Protein AF-A0A349KHD1-F1 (afdb_monomer)

pLDDT: mean 95.02, std 2.74, range [79.25, 97.75]

Mean predicted aligned error: 4.99 Å

Sequence (96 aa):
DAREKVISDLKALGLLDKIEPHKLKVPRGDRSGVIVEPYLTHQWYVAVQTLADPAIKAVEDGAIEFVPKNWENTYFAWMRNIQDWCISRQLWWGHR

Foldseek 3Di:
DVVVVVVVVCVVVVNDDDDDDDDDPFDADPPPRHGDDDDDDDFDWDPCLVVLVVVLVCVVVVVDADVVNVVNVVSCVDSVPPDIDGPDDPDPDDDD

Secondary structure (DSSP, 8-state):
-HHHHHHHHHHHTT-------------B-TTT-PBP--------EE--HHHHHHHHHHHHTTSS--SSTTHHHHHHHHHTT---EE-----SSS--

Solvent-accessible surface area (backbone atoms only — not comparable to full-atom values): 6460 Å² total; per-residue (Å²): 114,71,67,58,51,53,54,50,52,34,52,76,70,71,72,58,88,82,87,77,96,74,94,75,90,75,59,50,38,91,88,76,64,46,75,64,75,93,73,95,71,94,74,51,66,43,79,40,63,82,61,34,53,61,55,52,46,36,44,75,73,58,79,41,81,56,87,65,61,73,51,50,59,58,49,50,62,47,57,79,66,61,67,64,44,75,71,64,74,100,60,96,76,76,93,130

Nearest PDB structures (foldseek):
  2x1m-assembly1_A  TM=6.815E-01  e=1.402E+00  Mycolicibacterium smegmatis MC2 155
  7wpi-assembly1_A  TM=6.345E-01  e=1.146E+00  Staphylococcus aureus

Radius of gyration: 22.0 Å; Cα contacts (8 Å, |Δi|>4): 51; chains: 1; bounding box: 48×37×52 Å

Structure (mmCIF, N/CA/C/O backbone):
data_AF-A0A349KHD1-F1
#
_entry.id   AF-A0A349KHD1-F1
#
loop_
_atom_site.group_PDB
_atom_site.id
_atom_site.type_symbol
_atom_site.label_atom_id
_atom_site.label_alt_id
_atom_site.label_comp_id
_atom_site.label_asym_id
_atom_site.label_entity_id
_atom_site.label_seq_id
_atom_site.pdbx_PDB_ins_code
_atom_site.Cartn_x
_atom_site.Cartn_y
_atom_site.Cartn_z
_atom_site.occupancy
_atom_site.B_iso_or_equiv
_atom_site.auth_seq_id
_atom_site.auth_comp_id
_atom_site.auth_asym_id
_atom_site.auth_atom_id
_atom_site.pdbx_PDB_model_num
ATOM 1 N N . ASP A 1 1 ? -12.891 3.109 24.241 1.00 79.25 1 ASP A N 1
ATOM 2 C CA . ASP A 1 1 ? -14.359 3.293 24.326 1.00 79.25 1 ASP A CA 1
ATOM 3 C C . ASP A 1 1 ? -15.151 2.102 23.780 1.00 79.25 1 ASP A C 1
ATOM 5 O O . ASP A 1 1 ? -15.653 1.325 24.580 1.00 79.25 1 ASP A O 1
ATOM 9 N N . ALA A 1 2 ? -15.250 1.873 22.460 1.00 94.19 2 ALA A N 1
ATOM 10 C CA . ALA A 1 2 ? -16.069 0.765 21.924 1.00 94.19 2 ALA A CA 1
ATOM 11 C C . ALA A 1 2 ? -15.545 -0.638 22.299 1.00 94.19 2 ALA A C 1
ATOM 13 O O . ALA A 1 2 ? -16.316 -1.501 22.712 1.00 94.19 2 ALA A O 1
ATOM 14 N N . ARG A 1 3 ? -14.223 -0.854 22.220 1.00 93.69 3 ARG A N 1
ATOM 15 C CA . ARG A 1 3 ? -13.585 -2.139 22.566 1.00 93.69 3 ARG A CA 1
ATOM 16 C C . ARG A 1 3 ? -13.907 -2.602 23.990 1.00 93.69 3 ARG A C 1
ATOM 18 O O . ARG A 1 3 ? -14.149 -3.782 24.203 1.00 93.69 3 ARG A O 1
ATOM 25 N N . GLU A 1 4 ? -13.901 -1.690 24.956 1.00 95.62 4 GLU A N 1
ATOM 26 C CA . GLU A 1 4 ? -14.145 -2.014 26.369 1.00 95.62 4 GLU A CA 1
ATOM 27 C C . GLU A 1 4 ? -15.581 -2.484 26.601 1.00 95.62 4 GLU A C 1
ATOM 29 O O . GLU A 1 4 ? -15.794 -3.461 27.317 1.00 95.62 4 GLU A O 1
ATOM 34 N N . LYS A 1 5 ? -16.552 -1.850 25.931 1.00 97.12 5 LYS A N 1
ATOM 35 C CA . LYS A 1 5 ? -17.958 -2.271 25.967 1.00 97.12 5 LYS A CA 1
ATOM 36 C C . LYS A 1 5 ? -18.136 -3.666 25.373 1.00 97.12 5 LYS A C 1
ATOM 38 O O . LYS A 1 5 ? -18.702 -4.527 26.030 1.00 97.12 5 LYS A O 1
ATOM 43 N N . VAL A 1 6 ? -17.537 -3.927 24.207 1.00 96.81 6 VAL A N 1
ATOM 44 C CA . VAL A 1 6 ? -17.565 -5.262 23.580 1.00 96.81 6 VAL A CA 1
ATOM 45 C C . VAL A 1 6 ? -16.982 -6.330 24.511 1.00 96.81 6 VAL A C 1
ATOM 47 O O . VAL A 1 6 ? -17.554 -7.407 24.645 1.00 96.81 6 VAL A O 1
ATOM 50 N N . ILE A 1 7 ? -15.876 -6.039 25.203 1.00 96.75 7 ILE A N 1
ATOM 51 C CA . ILE A 1 7 ? -15.299 -6.970 26.187 1.00 96.75 7 ILE A CA 1
ATOM 52 C C . ILE A 1 7 ? -16.267 -7.207 27.356 1.00 96.75 7 ILE A C 1
ATOM 54 O O . ILE A 1 7 ? -16.389 -8.342 27.815 1.00 96.75 7 ILE A O 1
ATOM 58 N N . SER A 1 8 ? -16.943 -6.164 27.845 1.00 96.31 8 SER A N 1
ATOM 59 C CA . SER A 1 8 ? -17.946 -6.288 28.909 1.00 96.31 8 SER A CA 1
ATOM 60 C C . SER A 1 8 ? -19.117 -7.179 28.491 1.00 96.31 8 SER A C 1
ATOM 62 O O . SER A 1 8 ? -19.493 -8.080 29.239 1.00 96.31 8 SER A O 1
ATOM 64 N N . ASP A 1 9 ? -19.651 -6.978 27.287 1.00 97.62 9 ASP A N 1
ATOM 65 C CA . ASP A 1 9 ? -20.793 -7.744 26.779 1.00 97.62 9 ASP A CA 1
ATOM 66 C C . ASP A 1 9 ? -20.421 -9.218 26.568 1.00 97.62 9 ASP A C 1
ATOM 68 O O . ASP A 1 9 ? -21.154 -10.117 26.979 1.00 97.62 9 ASP A O 1
ATOM 72 N N . LEU A 1 10 ? -19.229 -9.489 26.020 1.00 97.62 10 LEU A N 1
ATOM 73 C CA . LEU A 1 10 ? -18.715 -10.855 25.862 1.00 97.62 10 LEU A CA 1
ATOM 74 C C . LEU A 1 10 ? -18.535 -11.576 27.204 1.00 97.62 10 LEU A C 1
ATOM 76 O O . LEU A 1 10 ? -18.817 -12.772 27.295 1.00 97.62 10 LEU A O 1
ATOM 80 N N . LYS A 1 11 ? -18.101 -10.862 28.254 1.00 96.31 11 LYS A N 1
ATOM 81 C CA . LYS A 1 11 ? -18.032 -11.411 29.618 1.00 96.31 11 LYS A CA 1
ATOM 82 C C . LYS A 1 11 ? -19.415 -11.739 30.163 1.00 96.31 11 LYS A C 1
ATOM 84 O O . LYS A 1 11 ? -19.598 -12.823 30.706 1.00 96.31 11 LYS A O 1
ATOM 89 N N . ALA A 1 12 ? -20.375 -10.827 30.011 1.00 97.31 12 ALA A N 1
ATOM 90 C CA . ALA A 1 12 ? -21.741 -11.022 30.494 1.00 97.31 12 ALA A CA 1
ATOM 91 C C . ALA A 1 12 ? -22.432 -12.222 29.823 1.00 97.31 12 ALA A C 1
ATOM 93 O O . ALA A 1 12 ? -23.189 -12.937 30.472 1.00 97.31 12 ALA A O 1
ATOM 94 N N . LEU A 1 13 ? -22.127 -12.474 28.547 1.00 97.75 13 LEU A N 1
ATOM 95 C CA . LEU A 1 13 ? -22.642 -13.617 27.789 1.00 97.75 13 LEU A CA 1
ATOM 96 C C . LEU A 1 13 ? -21.892 -14.936 28.056 1.00 97.75 13 LEU A C 1
ATOM 98 O O . LEU A 1 13 ? -22.273 -15.963 27.500 1.00 97.75 13 LEU A O 1
ATOM 102 N N . GLY A 1 14 ? -20.821 -14.934 28.859 1.00 96.94 14 GLY A N 1
ATOM 103 C CA . GLY A 1 14 ? -19.986 -16.122 29.080 1.00 96.94 14 GLY A CA 1
ATOM 104 C C . GLY A 1 14 ? -19.211 -16.581 27.836 1.00 96.94 14 GLY A C 1
ATOM 105 O O . GLY A 1 14 ? -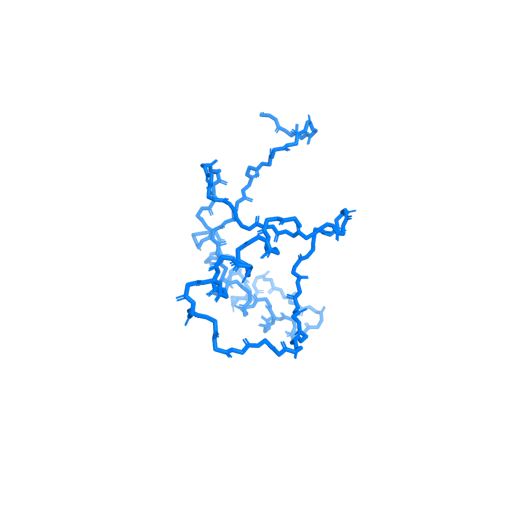18.794 -17.732 27.767 1.00 96.94 14 GLY A O 1
ATOM 106 N N . LEU A 1 15 ? -19.023 -15.696 26.850 1.00 97.62 15 LEU A N 1
ATOM 107 C CA . LEU A 1 15 ? -18.346 -15.983 25.576 1.00 97.62 15 LEU A CA 1
ATOM 108 C C . LEU A 1 15 ? -16.853 -15.618 25.587 1.00 97.62 15 LEU A C 1
ATOM 110 O O . LEU A 1 15 ? -16.161 -15.801 24.586 1.00 97.62 15 LEU A O 1
ATOM 114 N N . LEU A 1 16 ? -16.352 -15.069 26.696 1.00 96.50 16 LEU A N 1
ATOM 115 C CA . LEU A 1 16 ? -14.946 -14.718 26.856 1.00 96.50 16 LEU A CA 1
ATOM 116 C C . LEU A 1 16 ? -14.201 -15.803 27.642 1.00 96.50 16 LEU A C 1
ATOM 118 O O . LEU A 1 16 ? -14.406 -15.935 28.844 1.00 96.50 16 LEU A O 1
ATOM 122 N N . ASP A 1 17 ? -13.282 -16.496 26.972 1.00 96.50 17 ASP A N 1
ATOM 123 C CA . ASP A 1 17 ? -12.410 -17.504 27.589 1.00 96.50 17 ASP A CA 1
ATOM 124 C C . ASP A 1 17 ? -11.261 -16.865 28.400 1.00 96.50 17 ASP A C 1
ATOM 126 O O . ASP A 1 17 ? -11.178 -17.023 29.617 1.00 96.50 17 ASP A O 1
ATOM 130 N N . LYS A 1 18 ? -10.393 -16.066 27.755 1.00 96.12 18 LYS A N 1
ATOM 131 C CA . LYS A 1 18 ? -9.236 -15.428 28.414 1.00 96.12 18 LYS A CA 1
ATOM 132 C C . LYS A 1 18 ? -8.812 -14.097 27.787 1.00 96.12 18 LYS A C 1
ATOM 134 O O . LYS A 1 18 ? -9.122 -13.807 26.634 1.00 96.12 18 LYS A O 1
ATOM 139 N N . ILE A 1 19 ? -8.059 -13.296 28.548 1.00 95.62 19 ILE A N 1
ATOM 140 C CA . ILE A 1 19 ? -7.389 -12.069 28.083 1.00 95.62 19 ILE A CA 1
ATOM 141 C C . ILE A 1 19 ? -5.904 -12.180 28.417 1.00 95.62 19 ILE A C 1
ATOM 143 O O . ILE A 1 19 ? -5.544 -12.329 29.582 1.00 95.62 19 ILE A O 1
ATOM 147 N N . GLU A 1 20 ? -5.048 -12.057 27.405 1.00 96.06 20 GLU A N 1
ATOM 148 C CA . GLU A 1 20 ? -3.595 -12.160 27.552 1.00 96.06 20 GLU A CA 1
ATOM 149 C C . GLU A 1 20 ? -2.896 -10.936 26.936 1.00 96.06 20 GLU A C 1
ATOM 151 O O . GLU A 1 20 ? -3.315 -10.456 25.875 1.00 96.06 20 GLU A O 1
ATOM 156 N N . PRO A 1 21 ? -1.825 -10.412 27.561 1.00 94.75 21 PRO A N 1
ATOM 157 C CA . PRO A 1 21 ? -1.022 -9.353 26.964 1.00 94.75 21 PRO A CA 1
ATOM 158 C C . PRO A 1 21 ? -0.373 -9.821 25.657 1.00 94.75 21 PRO A C 1
ATOM 160 O O . PRO A 1 21 ? 0.365 -10.804 25.631 1.00 94.75 21 PRO A O 1
ATOM 163 N N . HIS A 1 22 ? -0.598 -9.080 24.574 1.00 93.50 22 HIS A N 1
ATOM 164 C CA . HIS A 1 22 ? -0.015 -9.371 23.268 1.00 93.50 22 HIS A CA 1
ATOM 165 C C . HIS A 1 22 ? 0.613 -8.120 22.653 1.00 93.50 22 HIS A C 1
ATOM 167 O O . HIS A 1 22 ? -0.008 -7.057 22.578 1.00 93.50 22 HIS A O 1
ATOM 173 N N . LYS A 1 23 ? 1.854 -8.247 22.170 1.00 93.81 23 LYS A N 1
ATOM 174 C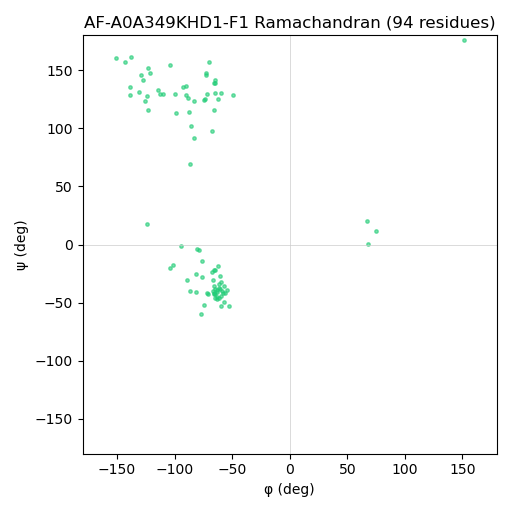 CA . LYS A 1 23 ? 2.553 -7.156 21.487 1.00 93.81 23 LYS A CA 1
ATOM 175 C C . LYS A 1 23 ? 2.187 -7.140 20.005 1.00 93.81 23 LYS A C 1
ATOM 177 O O . LYS A 1 23 ? 2.740 -7.893 19.211 1.00 93.81 23 LYS A O 1
ATOM 182 N N . LEU A 1 24 ? 1.298 -6.223 19.642 1.00 90.00 24 LEU A N 1
ATOM 183 C CA . LEU A 1 24 ? 0.807 -6.050 18.277 1.00 90.00 24 LEU A CA 1
ATOM 184 C C . LEU A 1 24 ? 1.635 -5.003 17.512 1.00 90.00 24 LEU A C 1
ATOM 186 O O . LEU A 1 24 ? 1.917 -3.916 18.025 1.00 90.00 24 LEU A O 1
ATOM 190 N N . LYS A 1 25 ? 2.006 -5.302 16.261 1.00 91.31 25 LYS A N 1
ATOM 191 C CA . LYS A 1 25 ? 2.569 -4.308 15.331 1.00 91.31 25 LYS A CA 1
ATOM 192 C C . LYS A 1 25 ? 1.424 -3.542 14.671 1.00 91.31 25 LYS A C 1
ATOM 194 O O . LYS A 1 25 ? 0.885 -3.977 13.661 1.00 91.31 25 LYS A O 1
ATOM 199 N N . VAL A 1 26 ? 1.035 -2.422 15.274 1.00 92.12 26 VAL A N 1
ATOM 200 C CA . VAL A 1 26 ? -0.087 -1.608 14.787 1.00 92.12 26 VAL A CA 1
ATOM 201 C C . VAL A 1 26 ? 0.378 -0.672 13.662 1.00 92.12 26 VAL A C 1
ATOM 203 O O . VAL A 1 26 ? 1.301 0.117 13.905 1.00 92.12 26 VAL A O 1
ATOM 206 N N . PRO A 1 27 ? -0.240 -0.726 12.464 1.00 92.88 27 PRO A N 1
ATOM 207 C CA . PRO A 1 27 ? 0.085 0.184 11.374 1.00 92.88 27 PRO A CA 1
ATOM 208 C C . PRO A 1 27 ? -0.299 1.617 11.748 1.00 92.88 27 PRO A C 1
ATOM 210 O O . PRO A 1 27 ? -1.344 1.866 12.354 1.00 92.88 27 PRO A O 1
ATOM 213 N N . ARG A 1 28 ? 0.563 2.566 11.391 1.00 94.62 28 ARG A N 1
ATOM 214 C CA . ARG A 1 28 ? 0.373 3.991 11.661 1.00 94.62 28 ARG A CA 1
ATOM 215 C C . ARG A 1 28 ? 0.574 4.790 10.389 1.00 94.62 28 ARG A C 1
ATOM 217 O O . ARG A 1 28 ? 1.398 4.425 9.555 1.00 94.62 28 ARG A O 1
ATOM 224 N N . GLY A 1 29 ? -0.183 5.872 10.255 1.00 92.12 29 GLY A N 1
ATOM 225 C CA . GLY A 1 29 ? -0.016 6.804 9.154 1.00 92.12 29 GLY A CA 1
ATOM 226 C C . GLY A 1 29 ? 1.348 7.474 9.255 1.00 92.12 29 GLY A C 1
ATOM 227 O O . GLY A 1 29 ? 1.690 8.004 10.307 1.00 92.12 29 GLY A O 1
ATOM 228 N N . ASP A 1 30 ? 2.101 7.481 8.160 1.00 92.25 30 ASP A N 1
ATOM 229 C CA . ASP A 1 30 ? 3.463 8.029 8.104 1.00 92.25 30 ASP A CA 1
ATOM 230 C C . ASP A 1 30 ? 3.536 9.508 8.536 1.00 92.25 30 ASP A C 1
ATOM 232 O O . ASP A 1 30 ? 4.453 9.923 9.235 1.00 92.25 30 ASP A O 1
ATOM 236 N N . ARG A 1 31 ? 2.509 10.304 8.201 1.00 92.25 31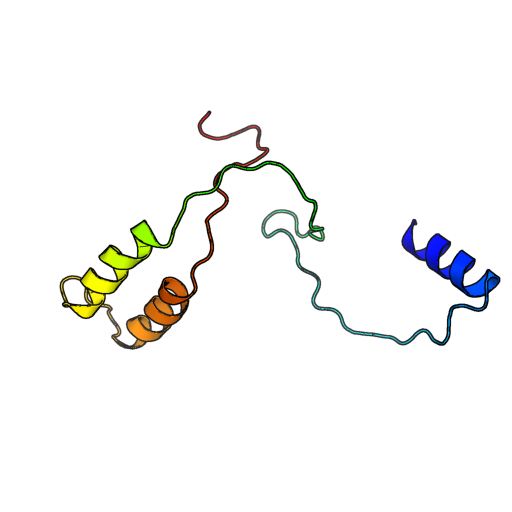 ARG A N 1
ATOM 237 C CA . ARG A 1 31 ? 2.475 11.747 8.504 1.00 92.25 31 ARG A CA 1
ATOM 238 C C . ARG A 1 31 ? 1.925 12.097 9.886 1.00 92.25 31 ARG A C 1
ATOM 240 O O . ARG A 1 31 ? 2.409 13.033 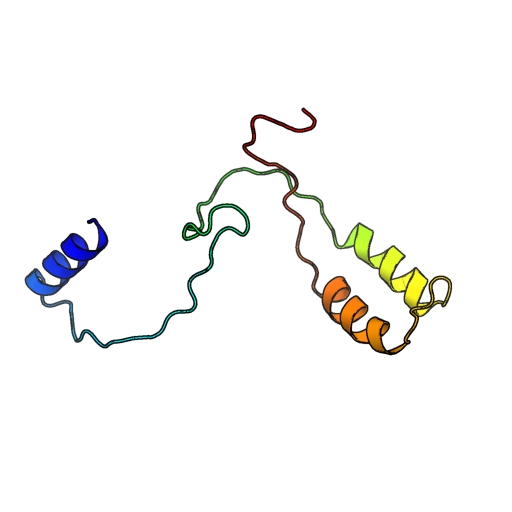10.508 1.00 92.25 31 ARG A O 1
ATOM 247 N N . SER A 1 32 ? 0.873 11.414 10.338 1.00 94.25 32 SER A N 1
ATOM 248 C CA . SER A 1 32 ? 0.168 11.762 11.583 1.00 94.25 32 SER A CA 1
ATOM 249 C C . SER A 1 32 ? 0.532 10.864 12.763 1.00 94.25 32 SER A C 1
ATOM 251 O O . SER A 1 32 ? 0.223 11.202 13.901 1.00 94.25 32 SER A O 1
ATOM 253 N N . GLY A 1 33 ? 1.120 9.691 12.512 1.00 92.50 33 GLY A N 1
ATOM 254 C CA . GLY A 1 33 ? 1.367 8.666 13.526 1.00 92.50 33 GLY A CA 1
ATOM 255 C C . GLY A 1 33 ? 0.101 7.997 14.080 1.00 92.50 33 GLY A C 1
ATOM 256 O O . GLY A 1 33 ? 0.201 7.118 14.938 1.00 92.50 33 GLY A O 1
ATOM 257 N N . VAL A 1 34 ? -1.090 8.380 13.606 1.00 94.56 34 VAL A N 1
ATOM 258 C CA . VAL A 1 34 ? -2.369 7.814 14.058 1.00 94.56 34 VAL A CA 1
ATOM 259 C C . VAL A 1 34 ? -2.527 6.394 13.516 1.00 94.56 34 VAL A C 1
ATOM 261 O O . VAL A 1 34 ? -2.033 6.074 12.433 1.00 94.56 34 VAL A O 1
ATOM 264 N N . ILE A 1 35 ? -3.197 5.533 14.284 1.00 93.19 35 ILE A N 1
ATOM 265 C CA . ILE A 1 35 ? -3.495 4.152 13.891 1.00 93.19 35 ILE A CA 1
ATOM 266 C C . ILE A 1 35 ? -4.338 4.154 12.612 1.00 93.19 35 ILE A C 1
ATOM 268 O O . ILE A 1 35 ? -5.337 4.864 12.530 1.00 93.19 35 ILE A O 1
ATOM 272 N N . VAL A 1 36 ? -3.926 3.360 11.623 1.00 92.56 36 VAL A N 1
ATOM 273 C CA . VAL A 1 36 ? -4.681 3.187 10.375 1.00 92.56 36 VAL A CA 1
ATOM 274 C C . VAL A 1 36 ? -5.677 2.050 10.552 1.00 92.56 36 VAL A C 1
ATOM 276 O O . VAL A 1 36 ? -5.286 0.934 10.896 1.00 92.56 36 VAL A O 1
ATOM 279 N N . GLU A 1 37 ? -6.946 2.328 10.269 1.00 90.88 37 GLU A N 1
ATOM 280 C CA . GLU A 1 37 ? -8.014 1.331 10.263 1.00 90.88 37 GLU A CA 1
ATOM 281 C C . GLU A 1 37 ? -8.488 1.086 8.822 1.00 90.88 37 GLU A C 1
ATOM 283 O O . GLU A 1 37 ? -8.748 2.045 8.088 1.00 90.88 37 GLU A O 1
ATOM 288 N N . PRO A 1 38 ? -8.573 -0.176 8.373 1.00 90.50 38 PRO A N 1
ATOM 289 C CA . PRO A 1 38 ? -9.069 -0.490 7.043 1.00 90.50 38 PRO A CA 1
ATOM 290 C C . PRO A 1 38 ? -10.579 -0.253 6.973 1.00 90.50 38 PRO A C 1
ATOM 292 O O . PRO A 1 38 ? -11.341 -0.765 7.792 1.00 90.50 38 PRO A O 1
ATOM 295 N N . TYR A 1 39 ? -11.013 0.490 5.957 1.00 92.00 39 TYR A N 1
ATOM 296 C CA . TYR A 1 39 ? -12.423 0.739 5.684 1.00 92.00 39 TYR A CA 1
ATOM 297 C C . TYR A 1 39 ? -12.686 0.661 4.178 1.00 92.00 39 TYR A C 1
ATOM 299 O O . TYR A 1 39 ? -11.980 1.287 3.383 1.00 92.00 39 TYR A O 1
ATOM 307 N N . LEU A 1 40 ? -13.681 -0.133 3.777 1.00 93.38 40 LEU A N 1
ATOM 308 C CA . LEU A 1 40 ? -13.997 -0.342 2.366 1.00 93.38 40 LEU A CA 1
ATOM 309 C C . LEU A 1 40 ? -14.694 0.891 1.792 1.00 93.38 40 LEU A C 1
ATOM 311 O O . LEU A 1 40 ? -15.724 1.336 2.293 1.00 93.38 40 LEU A O 1
ATOM 315 N N . THR A 1 41 ? -14.121 1.434 0.722 1.00 93.62 41 THR A N 1
ATOM 316 C CA . THR A 1 41 ? -14.649 2.592 -0.004 1.00 93.62 41 THR A CA 1
ATOM 317 C C . THR A 1 41 ? -14.401 2.418 -1.497 1.00 93.62 41 THR A C 1
ATOM 319 O O . THR A 1 41 ? -13.497 1.687 -1.902 1.00 93.62 41 THR A O 1
ATOM 322 N N . HIS A 1 42 ? -15.188 3.101 -2.326 1.00 96.44 42 HIS A N 1
ATOM 323 C CA . HIS A 1 42 ? -14.897 3.190 -3.753 1.00 96.44 42 HIS A CA 1
ATOM 324 C C . HIS A 1 42 ? -13.709 4.132 -3.975 1.00 96.44 42 HIS A C 1
ATOM 326 O O . HIS A 1 42 ? -13.721 5.276 -3.522 1.00 96.44 42 HIS A O 1
ATOM 332 N N . GLN A 1 43 ? -12.676 3.638 -4.653 1.00 96.88 43 GLN A N 1
ATOM 333 C CA . GLN A 1 43 ? -11.435 4.357 -4.939 1.00 96.88 43 GLN A CA 1
ATOM 334 C C . GLN A 1 43 ? -11.008 4.080 -6.383 1.00 96.88 43 GLN A C 1
ATOM 336 O O . GLN A 1 43 ? -11.445 3.104 -6.994 1.00 96.88 43 GLN A O 1
ATOM 341 N N . TRP A 1 44 ? -10.146 4.940 -6.918 1.00 96.88 44 TRP A N 1
ATOM 342 C CA . TRP A 1 44 ? -9.545 4.772 -8.234 1.00 96.88 44 TRP A CA 1
ATOM 343 C C . TRP A 1 44 ? -8.240 3.994 -8.121 1.00 96.88 44 TRP A C 1
ATOM 345 O O . TRP A 1 44 ? -7.348 4.366 -7.351 1.00 96.88 44 TRP A O 1
ATOM 355 N N . TYR A 1 45 ? -8.132 2.945 -8.929 1.00 96.94 45 TYR A N 1
ATOM 356 C CA . TYR A 1 45 ? -6.973 2.068 -8.995 1.00 96.94 45 TYR A CA 1
ATOM 357 C C . TYR A 1 45 ? -6.396 2.043 -10.403 1.00 96.94 45 TYR A C 1
ATOM 359 O O . TYR A 1 45 ? -7.123 2.145 -11.390 1.00 96.94 45 TYR A O 1
ATOM 367 N N . VAL A 1 46 ? -5.080 1.882 -10.477 1.00 97.44 46 VAL A N 1
ATOM 368 C CA . VAL A 1 46 ? -4.372 1.585 -11.720 1.00 97.44 46 VAL A CA 1
ATOM 369 C C . VAL A 1 46 ? -4.083 0.091 -11.758 1.00 97.44 46 VAL A C 1
ATOM 371 O O . VAL A 1 46 ? -3.512 -0.430 -10.801 1.00 97.44 46 VAL A O 1
ATOM 374 N N . ALA A 1 47 ? -4.437 -0.562 -12.869 1.00 96.25 47 ALA A N 1
ATOM 375 C CA . ALA A 1 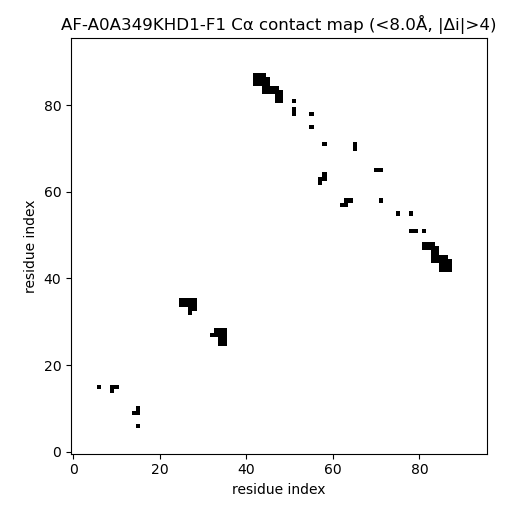47 ? -4.024 -1.930 -13.165 1.00 96.25 47 ALA A CA 1
ATOM 376 C C . ALA A 1 47 ? -2.509 -1.946 -13.412 1.00 96.25 47 ALA A C 1
ATOM 378 O O . ALA A 1 47 ? -2.032 -1.560 -14.481 1.00 96.25 47 ALA A O 1
ATOM 379 N N . VAL A 1 48 ? -1.734 -2.308 -12.390 1.00 96.56 48 VAL A N 1
ATOM 380 C CA . VAL A 1 48 ? -0.274 -2.111 -12.413 1.00 96.56 48 VAL A CA 1
ATOM 381 C C . VAL A 1 48 ? 0.458 -3.194 -13.185 1.00 96.56 48 VAL A C 1
ATOM 383 O O . VAL A 1 48 ? 1.536 -2.922 -13.703 1.00 96.56 48 VAL A O 1
ATOM 386 N N . GLN A 1 49 ? -0.107 -4.398 -13.297 1.00 93.19 49 GLN A N 1
ATOM 387 C CA . GLN A 1 49 ? 0.604 -5.533 -13.886 1.00 93.19 49 GLN A CA 1
ATOM 388 C C . GLN A 1 49 ? 1.025 -5.250 -15.333 1.00 93.19 49 GLN A C 1
ATOM 390 O O . GLN A 1 49 ? 2.185 -5.429 -15.691 1.00 93.19 49 GLN A O 1
ATOM 395 N N . THR A 1 50 ? 0.126 -4.673 -16.134 1.00 94.19 50 THR A N 1
ATOM 396 C CA . THR A 1 50 ? 0.407 -4.304 -17.531 1.00 94.19 50 THR A CA 1
ATOM 397 C C . THR A 1 50 ? 1.469 -3.212 -17.667 1.00 94.19 50 THR A C 1
ATOM 399 O O . THR A 1 50 ? 2.066 -3.062 -18.728 1.00 94.19 50 THR A O 1
ATOM 402 N N . LEU A 1 51 ? 1.691 -2.425 -16.610 1.00 95.62 51 LEU A N 1
ATOM 403 C CA . LEU A 1 51 ? 2.750 -1.415 -16.545 1.00 95.62 51 LEU A CA 1
ATOM 404 C C . LEU A 1 51 ? 4.062 -2.005 -16.010 1.00 95.62 51 LEU A C 1
ATOM 406 O O . LEU A 1 51 ? 5.141 -1.553 -16.388 1.00 95.62 51 LEU A O 1
ATOM 410 N N . ALA A 1 52 ? 3.971 -3.009 -15.138 1.00 96.62 52 ALA A N 1
ATOM 411 C CA . ALA A 1 52 ? 5.109 -3.680 -14.536 1.00 96.62 52 ALA A CA 1
ATOM 412 C C . ALA A 1 52 ? 5.856 -4.555 -15.548 1.00 96.62 52 ALA A C 1
ATOM 414 O O . ALA A 1 52 ? 7.082 -4.502 -15.590 1.00 96.62 52 ALA A O 1
ATOM 415 N N . ASP A 1 53 ? 5.139 -5.29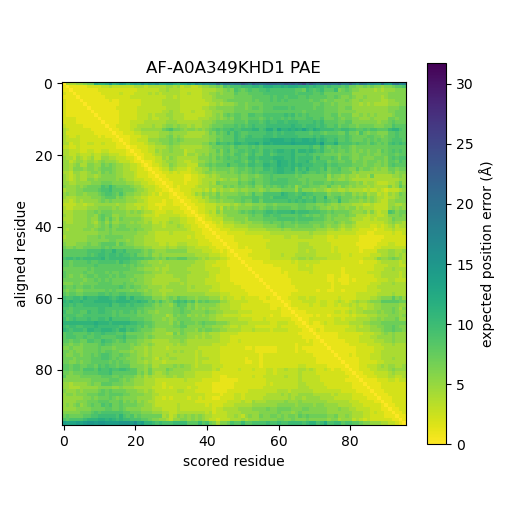3 -16.396 1.00 96.19 53 ASP A N 1
ATOM 416 C CA . ASP A 1 53 ? 5.723 -6.210 -17.383 1.00 96.19 53 ASP A CA 1
ATOM 417 C C . ASP A 1 53 ? 6.783 -5.557 -18.298 1.00 96.19 53 ASP A C 1
ATOM 419 O O . ASP A 1 53 ? 7.909 -6.064 -18.358 1.00 96.19 53 ASP A O 1
ATOM 423 N N . PRO A 1 54 ? 6.518 -4.420 -18.982 1.00 96.81 54 PRO A N 1
ATOM 424 C CA . PRO A 1 54 ? 7.539 -3.779 -19.811 1.00 96.81 54 PRO A CA 1
ATOM 425 C C . PRO A 1 54 ? 8.711 -3.219 -18.992 1.00 96.81 54 PRO A C 1
ATOM 427 O O . PRO A 1 54 ? 9.838 -3.195 -19.484 1.00 96.81 54 PRO A O 1
ATOM 430 N N . ALA A 1 55 ? 8.476 -2.790 -17.749 1.00 96.44 55 ALA A N 1
ATOM 431 C CA . ALA A 1 55 ? 9.528 -2.275 -16.876 1.00 96.44 55 ALA A CA 1
ATOM 432 C C . ALA A 1 55 ? 10.455 -3.397 -16.375 1.00 96.44 55 ALA A C 1
ATOM 434 O O . ALA A 1 55 ? 11.673 -3.238 -16.403 1.00 96.44 55 ALA A O 1
ATOM 435 N N . ILE A 1 56 ? 9.890 -4.553 -16.003 1.00 97.19 56 ILE A N 1
ATOM 436 C CA . ILE A 1 56 ? 10.644 -5.769 -15.669 1.00 97.19 56 ILE A CA 1
ATOM 437 C C . ILE A 1 56 ? 11.520 -6.168 -16.854 1.00 97.19 56 ILE A C 1
ATOM 439 O O . ILE A 1 56 ? 12.727 -6.341 -16.689 1.00 97.19 56 ILE A O 1
ATOM 443 N N . LYS A 1 57 ? 10.928 -6.234 -18.052 1.00 97.62 57 LYS A N 1
ATOM 444 C CA . LYS A 1 57 ? 11.640 -6.611 -19.273 1.00 97.62 57 LYS A CA 1
ATOM 445 C C . LYS A 1 57 ? 12.815 -5.678 -19.577 1.00 97.62 57 LYS A C 1
ATOM 447 O O . LYS A 1 57 ? 13.879 -6.150 -19.947 1.00 97.62 57 LYS A O 1
ATOM 452 N N . ALA A 1 58 ? 12.663 -4.368 -19.375 1.00 97.44 58 ALA A N 1
ATOM 453 C CA . ALA A 1 58 ? 13.750 -3.411 -19.597 1.00 97.44 58 ALA A CA 1
ATOM 454 C C . ALA A 1 58 ? 14.986 -3.684 -18.716 1.00 97.44 58 ALA A C 1
ATOM 456 O O . ALA A 1 58 ? 16.111 -3.436 -19.147 1.00 97.44 58 ALA A O 1
ATOM 457 N N . VAL A 1 59 ? 14.788 -4.205 -17.503 1.00 96.75 59 VAL A N 1
ATOM 458 C CA . VAL A 1 59 ? 15.883 -4.592 -16.601 1.00 96.75 59 VAL A CA 1
ATOM 459 C C . VAL A 1 59 ? 16.428 -5.976 -16.966 1.00 96.75 59 VAL A C 1
ATOM 461 O O . VAL A 1 59 ? 17.638 -6.165 -16.988 1.00 96.75 59 VAL A O 1
ATOM 464 N N . GLU A 1 60 ? 15.560 -6.936 -17.302 1.00 96.12 60 GLU A N 1
ATOM 465 C CA . GLU A 1 60 ? 15.973 -8.284 -17.733 1.00 96.12 60 GLU A CA 1
ATOM 466 C C . GLU A 1 60 ? 16.788 -8.264 -19.038 1.00 96.12 60 GLU A C 1
ATOM 468 O O . GLU A 1 60 ? 17.783 -8.979 -19.149 1.00 96.12 60 GLU A O 1
ATOM 473 N N . ASP A 1 61 ? 16.415 -7.403 -19.988 1.00 96.94 61 ASP A N 1
ATOM 474 C CA . ASP A 1 61 ? 17.097 -7.228 -21.276 1.00 96.94 61 ASP A CA 1
ATOM 475 C C . ASP A 1 61 ? 18.374 -6.363 -21.165 1.00 96.94 61 ASP A C 1
ATOM 477 O O . ASP A 1 61 ? 19.089 -6.186 -22.152 1.00 96.94 61 ASP A O 1
ATOM 481 N N . GLY A 1 62 ? 18.668 -5.797 -19.986 1.00 95.50 62 GLY A N 1
ATOM 482 C CA . GLY A 1 62 ? 19.837 -4.940 -19.751 1.00 95.50 62 GLY A CA 1
ATOM 483 C C . GLY A 1 62 ? 19.728 -3.525 -20.331 1.00 95.50 62 GLY A C 1
ATOM 484 O O . GLY A 1 62 ? 20.714 -2.794 -20.359 1.00 95.50 62 GLY A O 1
ATOM 485 N N . ALA A 1 63 ? 18.540 -3.099 -20.775 1.00 97.25 63 ALA A N 1
ATOM 486 C CA . ALA A 1 63 ? 18.302 -1.708 -21.171 1.00 97.25 63 ALA A CA 1
ATOM 487 C C . ALA A 1 63 ? 18.371 -0.745 -19.968 1.00 97.25 63 ALA A C 1
ATOM 489 O O . ALA A 1 63 ? 18.629 0.448 -20.137 1.00 97.25 63 ALA A O 1
ATOM 490 N N . ILE A 1 64 ? 18.142 -1.266 -18.759 1.00 96.56 64 ILE A N 1
ATOM 491 C CA . ILE A 1 64 ? 18.341 -0.590 -17.477 1.00 96.56 64 ILE A CA 1
ATOM 492 C C . ILE A 1 64 ? 19.283 -1.444 -16.630 1.00 96.56 64 ILE A C 1
ATOM 494 O O . ILE A 1 64 ? 19.008 -2.617 -16.390 1.00 96.56 64 ILE A O 1
ATOM 498 N N . GLU A 1 65 ? 20.347 -0.831 -16.116 1.00 95.69 65 GLU A N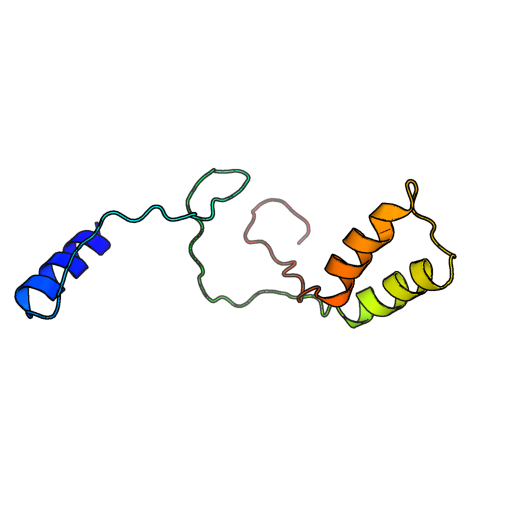 1
ATOM 499 C CA . GLU A 1 65 ? 21.302 -1.484 -15.220 1.00 95.69 65 GLU A CA 1
ATOM 500 C C . GLU A 1 65 ? 21.259 -0.853 -13.826 1.00 95.69 65 GLU A C 1
ATOM 502 O O . GLU A 1 65 ? 21.307 0.371 -13.673 1.00 95.69 65 GLU A O 1
ATOM 507 N N . PHE A 1 66 ? 21.201 -1.688 -12.786 1.00 96.75 66 PHE A N 1
ATOM 508 C CA . PHE A 1 66 ? 21.293 -1.220 -11.405 1.00 96.75 66 PHE A CA 1
ATOM 509 C C . PHE A 1 66 ? 22.741 -1.199 -10.917 1.00 96.75 66 PHE A C 1
ATOM 511 O O . PHE A 1 66 ? 23.491 -2.165 -11.073 1.00 96.75 66 PHE A O 1
ATOM 518 N N . VAL A 1 67 ? 23.108 -0.122 -10.219 1.00 95.75 67 VAL A N 1
ATOM 519 C CA . VAL A 1 67 ? 24.399 -0.003 -9.536 1.00 95.75 67 VAL A CA 1
ATOM 520 C C . VAL A 1 67 ? 24.173 0.284 -8.046 1.00 95.75 67 VAL A C 1
ATOM 522 O O . VAL A 1 67 ? 23.674 1.358 -7.711 1.00 95.75 67 VAL A O 1
ATOM 525 N N . PRO A 1 68 ? 24.570 -0.622 -7.129 1.00 95.69 68 PRO A N 1
ATOM 526 C CA . PRO A 1 68 ? 25.105 -1.969 -7.377 1.00 95.69 68 PRO A CA 1
ATOM 527 C C . PRO A 1 68 ? 24.071 -2.977 -7.921 1.00 95.69 68 PRO A C 1
ATOM 529 O O . PRO A 1 68 ? 22.872 -2.850 -7.682 1.00 95.69 68 PRO A O 1
ATOM 532 N N . LYS A 1 69 ? 24.552 -4.032 -8.595 1.00 94.38 69 LYS A N 1
ATOM 533 C CA . LYS A 1 69 ? 23.708 -5.024 -9.293 1.00 94.38 69 LYS A CA 1
ATOM 534 C C . LYS A 1 69 ? 22.727 -5.779 -8.388 1.00 94.38 69 LYS A C 1
ATOM 536 O O . LYS A 1 69 ? 21.663 -6.201 -8.821 1.00 94.38 69 LYS A O 1
ATOM 541 N N . ASN A 1 70 ? 23.047 -5.934 -7.104 1.00 94.69 70 ASN A N 1
ATOM 542 C CA . ASN A 1 70 ? 22.188 -6.642 -6.152 1.00 94.69 70 ASN A CA 1
ATOM 543 C C . ASN A 1 70 ? 20.802 -5.993 -5.953 1.00 94.69 70 ASN A C 1
ATOM 545 O O . ASN A 1 70 ? 19.890 -6.678 -5.489 1.00 94.69 70 ASN A O 1
ATOM 549 N N . TRP A 1 71 ? 20.623 -4.717 -6.313 1.00 96.88 71 TRP A N 1
ATOM 550 C CA . TRP A 1 71 ? 19.323 -4.043 -6.264 1.00 96.88 71 TRP A CA 1
ATOM 551 C C . TRP A 1 71 ? 18.293 -4.617 -7.242 1.00 96.88 71 TRP A C 1
ATOM 553 O O . TRP A 1 71 ? 17.099 -4.509 -6.960 1.00 96.88 71 TRP A O 1
ATOM 563 N N . GLU A 1 72 ? 18.723 -5.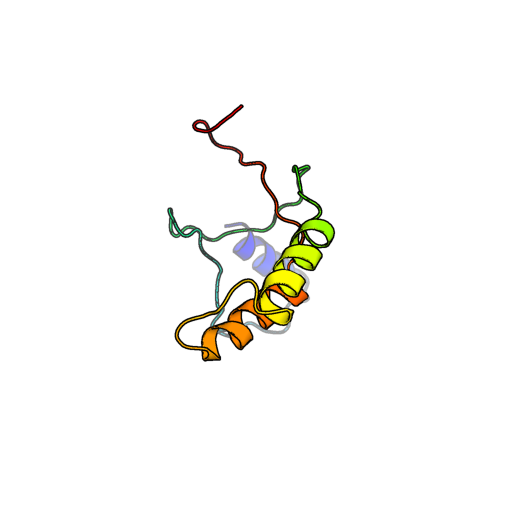297 -8.312 1.00 96.44 72 GLU A N 1
ATOM 564 C CA . GLU A 1 72 ? 17.828 -6.021 -9.230 1.00 96.44 72 GLU A CA 1
ATOM 565 C C . GLU A 1 72 ? 16.948 -7.023 -8.475 1.00 96.44 72 GLU A C 1
ATOM 567 O O . GLU A 1 72 ? 15.752 -7.119 -8.734 1.00 96.44 72 GLU A O 1
ATOM 572 N N . ASN A 1 73 ? 17.498 -7.713 -7.470 1.00 95.44 73 ASN A N 1
ATOM 573 C CA . ASN A 1 73 ? 16.743 -8.691 -6.685 1.00 95.44 73 ASN A CA 1
ATOM 574 C C . ASN A 1 73 ? 15.583 -8.038 -5.924 1.00 95.44 73 ASN A C 1
ATOM 576 O O . ASN A 1 73 ? 14.465 -8.551 -5.938 1.00 95.44 73 ASN A O 1
ATOM 580 N N . THR A 1 74 ? 15.837 -6.895 -5.281 1.00 95.75 74 THR A N 1
ATOM 581 C CA . THR A 1 74 ? 14.807 -6.125 -4.569 1.00 95.75 74 THR A CA 1
ATOM 582 C C . THR A 1 74 ? 13.768 -5.580 -5.543 1.00 95.75 74 THR A C 1
ATOM 584 O O . THR A 1 74 ? 12.569 -5.663 -5.276 1.00 95.75 74 THR A O 1
ATOM 587 N N . TYR A 1 75 ? 14.221 -5.061 -6.686 1.00 97.06 75 TYR A N 1
ATOM 588 C CA . TYR A 1 75 ? 13.351 -4.562 -7.742 1.00 97.06 75 TYR A CA 1
ATOM 589 C C . TYR A 1 75 ? 12.422 -5.662 -8.267 1.00 97.06 75 TYR A C 1
ATOM 591 O O . TYR A 1 75 ? 11.207 -5.496 -8.229 1.00 97.06 75 TYR A O 1
ATOM 599 N N . PHE A 1 76 ? 12.957 -6.817 -8.670 1.00 96.94 76 PHE A N 1
ATOM 600 C CA . PHE A 1 76 ? 12.152 -7.927 -9.179 1.00 96.94 76 PHE A CA 1
ATOM 601 C C . PHE A 1 76 ? 11.218 -8.507 -8.119 1.00 96.94 76 PHE A C 1
ATOM 603 O O . PHE A 1 76 ? 10.079 -8.840 -8.442 1.00 96.94 76 PHE A O 1
ATOM 610 N N . ALA A 1 77 ? 11.658 -8.600 -6.860 1.00 96.12 77 ALA A N 1
ATOM 611 C CA . ALA A 1 77 ? 10.801 -9.046 -5.764 1.00 96.12 77 ALA A CA 1
ATOM 612 C C . ALA A 1 77 ? 9.584 -8.125 -5.574 1.00 96.12 77 ALA A C 1
ATOM 614 O O . ALA A 1 77 ? 8.485 -8.609 -5.308 1.00 96.12 77 ALA A O 1
ATOM 615 N N . TRP A 1 78 ? 9.766 -6.812 -5.740 1.00 95.94 78 TRP A N 1
ATOM 616 C CA . TRP A 1 78 ? 8.672 -5.847 -5.670 1.00 95.94 78 TRP A CA 1
ATOM 617 C C . TRP A 1 78 ? 7.791 -5.881 -6.923 1.00 95.94 78 TRP A C 1
ATOM 619 O O . TRP A 1 78 ? 6.580 -6.053 -6.818 1.00 95.94 78 TRP A O 1
ATOM 629 N N . MET A 1 79 ? 8.397 -5.782 -8.108 1.00 96.62 79 MET A N 1
ATOM 630 C CA . MET A 1 79 ? 7.684 -5.665 -9.383 1.00 96.62 79 MET A CA 1
ATOM 631 C C . MET A 1 79 ? 6.872 -6.910 -9.741 1.00 96.62 79 MET A C 1
ATOM 633 O O . MET A 1 79 ? 5.790 -6.782 -10.301 1.00 96.62 79 MET A O 1
ATOM 637 N N . ARG A 1 80 ? 7.354 -8.116 -9.412 1.00 94.94 80 ARG A N 1
ATOM 63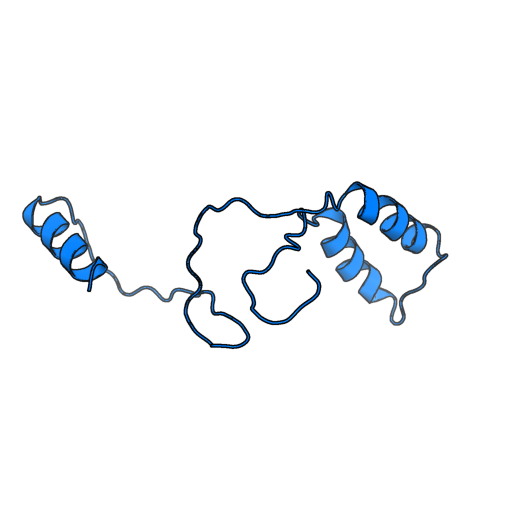8 C CA . ARG A 1 80 ? 6.648 -9.372 -9.729 1.00 94.94 80 ARG A CA 1
ATOM 639 C C . ARG A 1 80 ? 5.454 -9.655 -8.813 1.00 94.94 80 ARG A C 1
ATOM 641 O O . ARG A 1 80 ? 4.663 -10.536 -9.124 1.00 94.94 80 ARG A O 1
ATOM 648 N N . ASN A 1 81 ? 5.333 -8.947 -7.689 1.00 94.25 81 ASN A N 1
ATOM 649 C CA . ASN A 1 81 ? 4.242 -9.119 -6.722 1.00 94.25 81 ASN A CA 1
ATOM 650 C C . ASN A 1 81 ? 3.483 -7.806 -6.449 1.00 94.25 81 ASN A C 1
ATOM 652 O O . ASN A 1 81 ? 2.798 -7.664 -5.430 1.00 94.25 81 ASN A O 1
ATOM 656 N N . ILE A 1 82 ? 3.642 -6.817 -7.330 1.00 95.69 82 ILE A N 1
ATOM 657 C CA . ILE A 1 82 ? 3.024 -5.505 -7.173 1.00 95.69 82 ILE A CA 1
ATOM 658 C C . ILE A 1 82 ? 1.495 -5.628 -7.245 1.00 95.69 82 ILE A C 1
ATOM 660 O O . ILE A 1 82 ? 0.949 -6.392 -8.034 1.00 95.69 82 ILE A O 1
ATOM 664 N N . GLN A 1 83 ? 0.803 -4.893 -6.378 1.00 95.25 83 GLN A N 1
ATOM 665 C CA . GLN A 1 83 ? -0.658 -4.858 -6.313 1.00 95.25 83 GLN A CA 1
ATOM 666 C C . GLN A 1 83 ? -1.180 -3.560 -6.925 1.00 95.25 83 GLN A C 1
ATOM 668 O O . GLN A 1 83 ? -0.478 -2.544 -6.898 1.00 95.25 83 GLN A O 1
ATOM 673 N N . ASP A 1 84 ? -2.418 -3.587 -7.422 1.00 96.81 84 ASP A N 1
ATOM 674 C CA . ASP A 1 84 ? -3.065 -2.422 -8.026 1.00 96.81 84 ASP A CA 1
ATOM 675 C C . ASP A 1 84 ? -2.956 -1.182 -7.140 1.00 96.81 84 ASP A C 1
ATOM 677 O O . ASP A 1 84 ? -3.259 -1.176 -5.940 1.00 96.81 84 ASP A O 1
ATOM 681 N N . TRP A 1 85 ? -2.486 -0.102 -7.754 1.00 97.06 85 TRP A N 1
ATOM 682 C CA . TRP A 1 85 ? -2.125 1.099 -7.029 1.00 97.06 85 TRP A CA 1
ATOM 683 C C . TRP A 1 85 ? -3.345 1.994 -6.866 1.00 97.06 85 TRP A C 1
ATOM 685 O O . TRP A 1 85 ? -3.861 2.548 -7.836 1.00 97.06 85 TRP A O 1
ATOM 695 N N . CYS A 1 86 ? -3.787 2.172 -5.622 1.00 96.12 86 CYS A N 1
ATOM 696 C CA . CYS A 1 86 ? -4.778 3.188 -5.289 1.00 96.12 86 CYS A CA 1
ATOM 697 C C . CYS A 1 86 ? -4.182 4.583 -5.518 1.00 96.12 86 CYS A C 1
ATOM 699 O O . CYS A 1 86 ? -3.257 4.993 -4.802 1.00 96.12 86 CYS A O 1
ATOM 701 N N . ILE A 1 87 ? -4.737 5.332 -6.470 1.00 96.44 87 ILE A N 1
ATOM 702 C CA . ILE A 1 87 ? -4.271 6.675 -6.847 1.00 96.44 87 ILE A CA 1
ATOM 703 C C . ILE A 1 87 ? -5.159 7.797 -6.308 1.00 96.44 87 ILE A C 1
ATOM 705 O O . ILE A 1 87 ? -4.694 8.925 -6.160 1.00 96.44 87 ILE A O 1
ATOM 709 N N . SER A 1 88 ? -6.411 7.511 -5.952 1.00 95.69 88 SER A N 1
ATOM 710 C CA . SER A 1 88 ? -7.287 8.520 -5.357 1.00 95.69 88 SER A CA 1
ATOM 711 C C . SER A 1 88 ? -6.893 8.837 -3.917 1.00 95.69 88 SER A C 1
ATOM 713 O O . SER A 1 88 ? -6.418 7.988 -3.158 1.00 95.69 88 SER A O 1
ATOM 715 N N . ARG A 1 89 ? -7.073 10.097 -3.523 1.00 94.50 89 ARG A N 1
ATOM 716 C CA . ARG A 1 89 ? -6.788 10.589 -2.174 1.00 94.50 89 ARG A CA 1
ATOM 717 C C . ARG A 1 89 ? -7.901 11.534 -1.743 1.00 94.50 89 ARG A C 1
ATOM 719 O O . ARG A 1 89 ? -8.291 12.413 -2.503 1.00 94.50 89 ARG A O 1
ATOM 726 N N . GLN A 1 90 ? -8.377 11.391 -0.510 1.00 93.12 90 GLN A N 1
ATOM 727 C CA . GLN A 1 90 ? -9.341 12.311 0.101 1.00 93.12 90 GLN A CA 1
ATOM 728 C C . GLN A 1 90 ? -8.578 13.466 0.756 1.00 93.12 90 GLN A C 1
ATOM 730 O O . GLN A 1 90 ? -8.471 13.561 1.977 1.00 93.12 90 GLN A O 1
ATOM 735 N N . LEU A 1 91 ? -7.971 14.307 -0.081 1.00 92.88 91 LEU A N 1
ATOM 736 C CA . LEU A 1 91 ? -7.173 15.457 0.331 1.00 92.88 91 LEU A CA 1
ATOM 737 C C . LEU A 1 91 ? -7.724 16.733 -0.300 1.00 92.88 91 LEU A C 1
ATOM 739 O O . LEU A 1 91 ? -8.288 16.717 -1.389 1.00 92.88 91 LEU A O 1
ATOM 743 N N . TRP A 1 92 ? -7.510 17.855 0.380 1.00 94.88 92 TRP A N 1
ATOM 744 C CA . TRP A 1 92 ? -7.866 19.178 -0.137 1.00 94.88 92 TRP A CA 1
ATOM 745 C C . TRP A 1 92 ? -6.890 19.677 -1.207 1.00 94.88 92 TRP A C 1
ATOM 747 O O . TRP A 1 92 ? -7.272 20.462 -2.074 1.00 94.88 92 TRP A O 1
ATOM 757 N N . TRP A 1 93 ? -5.635 19.228 -1.134 1.00 95.75 93 TRP A N 1
ATOM 758 C CA . TRP A 1 93 ? -4.544 19.649 -2.006 1.00 95.75 93 TRP A CA 1
ATOM 759 C C . TRP A 1 93 ? -4.078 18.502 -2.904 1.00 95.75 93 TRP A C 1
ATOM 761 O O . TRP A 1 93 ? -3.778 17.412 -2.411 1.00 95.75 93 TRP A O 1
ATOM 771 N N . GLY A 1 94 ? -3.994 18.771 -4.207 1.00 94.69 94 GLY A N 1
ATOM 772 C CA . GLY A 1 94 ? -3.615 17.815 -5.244 1.00 94.69 94 GLY A CA 1
ATOM 773 C C . GLY A 1 94 ? -4.255 18.158 -6.590 1.00 94.69 94 GLY A C 1
ATOM 774 O O . GLY A 1 94 ? -5.044 19.099 -6.689 1.00 94.69 94 GLY A O 1
ATOM 775 N N . HIS A 1 95 ? -3.914 17.390 -7.623 1.00 94.25 95 HIS A N 1
ATOM 776 C CA . HIS A 1 95 ? -4.597 17.460 -8.915 1.00 94.25 95 HIS A CA 1
ATOM 777 C C . HIS A 1 95 ? -6.056 17.001 -8.763 1.00 94.25 95 HIS A C 1
ATOM 779 O O . HIS A 1 95 ? -6.326 16.079 -7.989 1.00 94.25 95 HIS A O 1
ATOM 785 N N . ARG A 1 96 ? -6.974 17.672 -9.471 1.00 82.81 96 ARG A N 1
ATOM 786 C CA . ARG A 1 96 ? -8.407 17.353 -9.503 1.00 82.81 96 ARG A CA 1
ATOM 787 C C . ARG A 1 96 ? -8.783 16.718 -10.827 1.00 82.81 96 ARG A C 1
ATOM 789 O O . ARG A 1 96 ? -8.335 17.268 -11.856 1.00 82.81 96 ARG A O 1
#